Protein AF-A0A166Z5G4-F1 (afdb_monomer_lite)

Foldseek 3Di:
DDDVPPPVDDDDDQDDLVSVLVVLLCQLCPCQLQVVAQDSCRPPPHPSVQQLVQVLVVHGDPVDFDAQDDDDPDTDGGRRHDPLVSLQVSLVVQQDDDPVTDGGHPDPDRPCRVSVPDPDD

Structure (mmCIF, N/CA/C/O backbone):
data_AF-A0A166Z5G4-F1
#
_entry.id   AF-A0A166Z5G4-F1
#
loop_
_atom_site.group_PDB
_atom_site.id
_atom_site.type_symbol
_atom_site.label_atom_id
_atom_site.label_alt_id
_atom_site.label_comp_id
_atom_site.label_asym_id
_atom_site.label_entity_id
_atom_site.label_seq_id
_atom_site.pdbx_PDB_ins_code
_atom_site.Cartn_x
_atom_site.Cartn_y
_atom_site.Cartn_z
_atom_site.occupancy
_atom_site.B_iso_or_equiv
_atom_site.auth_seq_id
_atom_site.auth_comp_id
_atom_site.auth_asym_id
_atom_site.auth_atom_id
_atom_site.pdbx_PDB_model_num
ATOM 1 N N . THR A 1 1 ? 8.630 -34.911 5.608 1.00 56.03 1 THR A N 1
ATOM 2 C CA . THR A 1 1 ? 8.857 -34.275 4.292 1.00 56.03 1 THR A CA 1
ATOM 3 C C . THR A 1 1 ? 7.598 -33.542 3.831 1.00 56.03 1 THR A C 1
ATOM 5 O O . THR A 1 1 ? 6.516 -34.113 3.845 1.00 56.03 1 THR A O 1
ATOM 8 N N . GLY A 1 2 ? 7.731 -32.253 3.493 1.00 64.62 2 GLY A N 1
ATOM 9 C CA . GLY A 1 2 ? 6.980 -31.545 2.433 1.00 64.62 2 GLY A CA 1
ATOM 10 C C . GLY A 1 2 ? 5.511 -31.118 2.603 1.00 64.62 2 GLY A C 1
ATOM 11 O O . GLY A 1 2 ? 5.172 -30.015 2.180 1.00 64.62 2 GLY A O 1
ATOM 12 N N . ARG A 1 3 ? 4.632 -31.924 3.214 1.00 68.94 3 ARG A N 1
ATOM 13 C CA . ARG A 1 3 ? 3.168 -31.799 2.993 1.00 68.94 3 ARG A CA 1
ATOM 14 C C . ARG A 1 3 ? 2.500 -30.490 3.434 1.00 68.94 3 ARG A C 1
ATOM 16 O O . ARG A 1 3 ? 1.412 -30.186 2.965 1.00 68.94 3 ARG A O 1
ATOM 23 N N . PHE A 1 4 ? 3.098 -29.721 4.344 1.00 77.12 4 PHE A N 1
ATOM 24 C CA . PHE A 1 4 ? 2.472 -28.484 4.830 1.00 77.12 4 PHE A CA 1
ATOM 25 C C . PHE A 1 4 ? 2.495 -27.350 3.789 1.00 77.12 4 PHE A C 1
ATOM 27 O O . PHE A 1 4 ? 1.630 -26.476 3.808 1.00 77.12 4 PHE A O 1
ATOM 34 N N . TRP A 1 5 ? 3.476 -27.358 2.889 1.00 76.62 5 TRP A N 1
ATOM 35 C CA . TRP A 1 5 ? 3.715 -26.277 1.928 1.00 76.62 5 TRP A CA 1
ATOM 36 C C . TRP A 1 5 ? 3.347 -26.660 0.492 1.00 76.62 5 TRP A C 1
ATOM 38 O O . TRP A 1 5 ? 3.032 -25.797 -0.328 1.00 76.62 5 TRP A O 1
ATOM 48 N N . GLU A 1 6 ? 3.350 -27.957 0.203 1.00 76.56 6 GLU A N 1
ATOM 49 C CA . GLU A 1 6 ? 2.970 -28.520 -1.086 1.00 76.56 6 GLU A CA 1
ATOM 50 C C . GLU A 1 6 ? 1.503 -28.177 -1.420 1.00 76.56 6 GLU A C 1
ATOM 52 O O . GLU A 1 6 ? 0.595 -28.419 -0.628 1.00 76.56 6 GLU A O 1
ATOM 57 N N . GLY A 1 7 ? 1.271 -27.526 -2.565 1.00 80.31 7 GLY A N 1
ATOM 58 C CA . GLY A 1 7 ? -0.061 -27.105 -3.028 1.00 80.31 7 GLY A CA 1
ATOM 59 C C . GLY A 1 7 ? -0.596 -25.775 -2.471 1.00 80.31 7 GLY A C 1
ATOM 60 O O . GLY A 1 7 ? -1.632 -25.305 -2.944 1.00 80.31 7 GLY A O 1
ATOM 61 N N . ARG A 1 8 ? 0.090 -25.132 -1.512 1.00 84.06 8 ARG A N 1
ATOM 62 C CA . ARG A 1 8 ? -0.338 -23.835 -0.933 1.00 84.06 8 ARG A CA 1
ATOM 63 C C . ARG A 1 8 ? 0.335 -22.615 -1.553 1.00 84.06 8 ARG A C 1
ATOM 65 O O . ARG A 1 8 ? -0.183 -21.509 -1.427 1.00 84.06 8 ARG A O 1
ATOM 72 N N . PHE A 1 9 ? 1.461 -22.813 -2.231 1.00 85.31 9 PHE A N 1
ATOM 73 C CA . PHE A 1 9 ? 2.166 -21.753 -2.940 1.00 85.31 9 PHE A CA 1
ATOM 74 C C . PHE A 1 9 ? 1.912 -21.834 -4.438 1.00 85.31 9 PHE A C 1
ATOM 76 O O . PHE A 1 9 ? 1.897 -22.914 -5.027 1.00 85.31 9 PHE A O 1
ATOM 83 N N . LYS A 1 10 ? 1.732 -20.667 -5.050 1.00 86.12 10 LYS A N 1
ATOM 84 C CA . LYS A 1 10 ? 1.600 -20.493 -6.494 1.00 86.12 10 LYS A CA 1
ATOM 85 C C . LYS A 1 10 ? 2.515 -19.355 -6.922 1.00 86.12 10 LYS A C 1
ATOM 87 O O . LYS A 1 10 ? 2.694 -18.397 -6.173 1.00 86.12 10 LYS A O 1
ATOM 92 N N . SER A 1 11 ? 3.081 -19.474 -8.116 1.00 90.31 11 SER A N 1
ATOM 93 C CA . SER A 1 11 ? 3.849 -18.410 -8.756 1.00 90.31 11 SER A CA 1
ATOM 94 C C . SER A 1 11 ? 3.062 -17.903 -9.9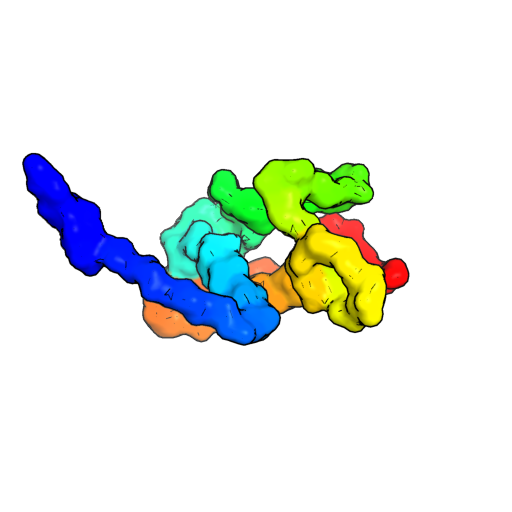56 1.00 90.31 11 SER A C 1
ATOM 96 O O . SER A 1 11 ? 2.589 -18.705 -10.758 1.00 90.31 11 SER A O 1
ATOM 98 N N . GLN A 1 12 ? 2.905 -16.586 -10.055 1.00 91.12 12 GLN A N 1
ATOM 99 C CA . GLN A 1 12 ? 2.215 -15.917 -11.150 1.00 91.12 12 GLN A CA 1
ATOM 100 C C . GLN A 1 12 ? 3.104 -14.784 -11.654 1.00 91.12 12 GLN A C 1
ATOM 102 O O . GLN A 1 12 ? 3.528 -13.933 -10.872 1.00 91.12 12 GLN A O 1
ATOM 107 N N . ALA A 1 13 ? 3.376 -14.765 -12.958 1.00 94.94 13 ALA A N 1
ATOM 108 C CA . ALA A 1 13 ? 4.072 -13.648 -13.580 1.00 94.94 13 ALA A CA 1
ATOM 109 C C . ALA A 1 13 ? 3.148 -12.420 -13.630 1.00 94.94 13 ALA A C 1
ATOM 111 O O . ALA A 1 13 ? 1.983 -12.537 -14.021 1.00 94.94 13 ALA A O 1
ATOM 112 N N . LEU A 1 14 ? 3.681 -11.259 -13.240 1.00 94.38 14 LEU A N 1
ATOM 113 C CA . LEU A 1 14 ? 3.035 -9.954 -13.386 1.00 94.38 14 LEU A CA 1
ATOM 114 C C . LEU A 1 14 ? 3.587 -9.318 -14.663 1.00 94.38 14 LEU A C 1
ATOM 116 O O . LEU A 1 14 ? 4.798 -9.125 -14.769 1.00 94.38 14 LEU A O 1
ATOM 120 N N . LEU A 1 15 ? 2.717 -9.078 -15.643 1.00 93.12 15 LEU A N 1
ATOM 121 C CA . LEU A 1 15 ? 3.129 -8.754 -17.015 1.00 93.12 15 LEU A CA 1
ATOM 122 C C . LEU A 1 15 ? 3.074 -7.257 -17.338 1.00 93.12 15 LEU A C 1
ATOM 124 O O . LEU A 1 15 ? 3.599 -6.841 -18.366 1.00 93.12 15 LEU A O 1
ATOM 128 N N . ASP A 1 16 ? 2.473 -6.458 -16.460 1.00 93.31 16 ASP A N 1
ATOM 129 C CA . ASP A 1 16 ? 2.329 -5.019 -16.634 1.00 93.31 16 ASP A CA 1
ATOM 130 C C . ASP A 1 16 ? 2.383 -4.270 -15.289 1.00 93.31 16 ASP A C 1
ATOM 132 O O . ASP A 1 16 ? 2.408 -4.853 -14.197 1.00 93.31 16 ASP A O 1
ATOM 136 N N . GLU A 1 17 ? 2.454 -2.944 -15.382 1.00 91.81 17 GLU A N 1
ATOM 137 C CA . GLU A 1 17 ? 2.588 -2.040 -14.237 1.00 91.81 17 GLU A CA 1
ATOM 138 C C . GLU A 1 17 ? 1.328 -2.026 -13.364 1.00 91.81 17 GLU A C 1
ATOM 140 O O . GLU A 1 17 ? 1.430 -1.904 -12.141 1.00 91.81 17 GLU A O 1
ATOM 145 N N . ALA A 1 18 ? 0.152 -2.212 -13.970 1.00 93.69 18 ALA A N 1
ATOM 146 C CA . ALA A 1 18 ? -1.119 -2.266 -13.259 1.00 93.69 18 ALA A CA 1
ATOM 147 C C . ALA A 1 18 ? -1.211 -3.529 -12.389 1.00 93.69 18 ALA A C 1
ATOM 149 O O . ALA A 1 18 ? -1.559 -3.446 -11.212 1.00 93.69 18 ALA A O 1
ATOM 150 N N . ALA A 1 19 ? -0.822 -4.688 -12.923 1.00 95.44 19 ALA A N 1
ATOM 151 C CA . ALA A 1 19 ? -0.730 -5.954 -12.209 1.00 95.44 19 ALA A CA 1
ATOM 152 C C . ALA A 1 19 ? 0.305 -5.882 -11.080 1.00 95.44 19 ALA A C 1
ATOM 154 O O . ALA A 1 19 ? 0.065 -6.396 -9.985 1.00 95.44 19 ALA A O 1
ATOM 155 N N . LEU A 1 20 ? 1.436 -5.205 -11.313 1.00 94.94 20 LEU A N 1
ATOM 156 C CA . LEU A 1 20 ? 2.426 -4.934 -10.273 1.00 94.94 20 LEU A CA 1
ATOM 157 C C . LEU A 1 20 ? 1.843 -4.073 -9.146 1.00 94.94 20 LEU A C 1
ATOM 159 O O . LEU A 1 20 ? 1.926 -4.466 -7.983 1.00 94.94 20 LEU A O 1
ATOM 163 N N . ALA A 1 21 ? 1.232 -2.933 -9.472 1.00 95.81 21 ALA A N 1
ATOM 164 C CA . ALA A 1 21 ? 0.637 -2.028 -8.491 1.00 95.81 21 ALA A CA 1
ATOM 165 C C . ALA A 1 21 ? -0.496 -2.702 -7.700 1.00 95.81 21 ALA A C 1
ATOM 167 O O . ALA A 1 21 ? -0.537 -2.595 -6.474 1.00 95.81 21 ALA A O 1
ATOM 168 N N . ALA A 1 22 ? -1.357 -3.467 -8.376 1.00 96.38 22 ALA A N 1
ATOM 169 C CA . ALA A 1 22 ? -2.422 -4.241 -7.747 1.00 96.38 22 ALA A CA 1
ATOM 170 C C . ALA A 1 22 ? -1.871 -5.307 -6.788 1.00 96.38 22 ALA A C 1
ATOM 172 O O . ALA A 1 22 ? -2.396 -5.475 -5.689 1.00 96.38 22 ALA A O 1
ATOM 173 N N . CYS A 1 23 ? -0.794 -6.003 -7.167 1.00 96.81 23 CYS A N 1
ATOM 174 C CA . CYS A 1 23 ? -0.144 -6.990 -6.306 1.00 96.81 23 CYS A CA 1
ATOM 175 C C . CYS A 1 23 ? 0.470 -6.342 -5.056 1.00 96.81 23 CYS A C 1
ATOM 177 O O . CYS A 1 23 ? 0.264 -6.830 -3.943 1.00 96.81 23 CYS A O 1
ATOM 179 N N . LEU A 1 24 ? 1.174 -5.216 -5.220 1.00 97.38 24 LEU A N 1
ATOM 180 C CA . LEU A 1 24 ? 1.724 -4.454 -4.098 1.00 97.38 24 LEU A CA 1
ATOM 181 C C . LEU A 1 24 ? 0.608 -4.002 -3.143 1.00 97.38 24 LEU A C 1
ATOM 183 O O . LEU A 1 24 ? 0.674 -4.297 -1.949 1.00 97.38 24 LEU A O 1
ATOM 187 N N . ALA A 1 25 ? -0.451 -3.383 -3.677 1.00 97.88 25 ALA A N 1
ATOM 188 C CA . ALA A 1 25 ? -1.580 -2.902 -2.885 1.00 97.88 25 ALA A CA 1
ATOM 189 C C . ALA A 1 25 ? -2.317 -4.044 -2.173 1.00 97.88 25 ALA A C 1
ATOM 191 O O . ALA A 1 25 ? -2.699 -3.903 -1.014 1.00 97.88 25 ALA A O 1
ATOM 192 N N . TYR A 1 26 ? -2.480 -5.196 -2.831 1.00 96.31 26 TYR A N 1
ATOM 193 C CA . TYR A 1 26 ? -3.056 -6.391 -2.216 1.00 96.31 26 TYR A CA 1
ATOM 194 C C . TYR A 1 26 ? -2.267 -6.821 -0.975 1.00 96.31 26 TYR A C 1
ATOM 196 O O . TYR A 1 26 ? -2.854 -7.039 0.084 1.00 96.31 26 TYR A O 1
ATOM 204 N N . VAL A 1 27 ? -0.939 -6.925 -1.095 1.00 96.69 27 VAL A N 1
ATOM 205 C CA . VAL A 1 27 ? -0.075 -7.344 0.016 1.00 96.69 27 VAL A CA 1
ATOM 206 C C . VAL A 1 27 ? -0.099 -6.317 1.144 1.00 96.69 27 VAL A C 1
ATOM 208 O O . VAL A 1 27 ? -0.281 -6.696 2.300 1.00 96.69 27 VAL A O 1
ATOM 211 N N . ASP A 1 28 ? 0.043 -5.035 0.814 1.00 98.06 28 ASP A N 1
ATOM 212 C CA . ASP A 1 28 ? 0.094 -3.952 1.798 1.00 98.06 28 ASP A CA 1
ATOM 213 C C . ASP A 1 28 ? -1.260 -3.736 2.511 1.00 98.06 28 ASP A C 1
ATOM 215 O O . ASP A 1 28 ? -1.279 -3.303 3.661 1.00 98.06 28 ASP A O 1
ATOM 219 N N . LEU A 1 29 ? -2.390 -4.107 1.893 1.00 97.88 29 LEU A N 1
ATOM 220 C CA . LEU A 1 29 ? -3.719 -4.064 2.521 1.00 97.88 29 LEU A CA 1
ATOM 221 C C . LEU A 1 29 ? -4.079 -5.323 3.317 1.00 97.88 29 LEU A C 1
ATOM 223 O O . LEU A 1 29 ? -5.111 -5.324 3.991 1.00 97.88 29 LEU A O 1
ATOM 227 N N . ASN A 1 30 ? -3.286 -6.397 3.272 1.00 97.06 30 ASN A N 1
ATOM 228 C CA . ASN A 1 30 ? -3.636 -7.644 3.961 1.00 97.06 30 ASN A CA 1
ATOM 229 C C . ASN A 1 30 ? -3.890 -7.461 5.469 1.00 97.06 30 ASN A C 1
ATOM 231 O O . ASN A 1 30 ? -4.915 -7.971 5.931 1.00 97.06 30 ASN A O 1
ATOM 235 N N . PRO A 1 31 ? -3.060 -6.728 6.241 1.00 98.06 31 PRO A N 1
ATOM 236 C CA . PRO A 1 31 ? -3.341 -6.489 7.659 1.00 98.06 31 PRO A CA 1
ATOM 237 C C . PRO A 1 31 ? -4.664 -5.749 7.885 1.00 98.06 31 PRO A C 1
ATOM 239 O O . PRO A 1 31 ? -5.459 -6.176 8.723 1.00 98.06 31 PRO A O 1
ATOM 242 N N . VAL A 1 32 ? -4.966 -4.732 7.070 1.00 97.94 32 VAL A N 1
ATOM 243 C CA . VAL A 1 32 ? -6.256 -4.019 7.113 1.00 97.94 32 VAL A CA 1
ATOM 244 C C . VAL A 1 32 ? -7.411 -4.977 6.828 1.00 97.94 32 VAL A C 1
ATOM 246 O O . VAL A 1 32 ? -8.358 -5.088 7.606 1.00 97.94 32 VAL A O 1
ATOM 249 N N . ARG A 1 33 ? -7.319 -5.773 5.756 1.00 97.75 33 ARG A N 1
ATOM 250 C CA . ARG A 1 33 ? -8.357 -6.755 5.394 1.00 97.75 33 ARG A CA 1
ATOM 251 C C . ARG A 1 33 ? -8.533 -7.856 6.439 1.00 97.75 33 ARG A C 1
ATOM 253 O O . ARG A 1 33 ? -9.643 -8.378 6.590 1.00 97.75 33 ARG A O 1
ATOM 260 N N . ALA A 1 34 ? -7.474 -8.187 7.171 1.00 96.69 34 ALA A N 1
ATOM 261 C CA . ALA A 1 34 ? -7.491 -9.155 8.256 1.00 96.69 34 ALA A CA 1
ATOM 262 C C . ALA A 1 34 ? -8.041 -8.594 9.581 1.00 96.69 34 ALA A C 1
ATOM 264 O O . ALA A 1 34 ? -8.299 -9.409 10.470 1.00 96.69 34 ALA A O 1
ATOM 265 N N . LYS A 1 35 ? -8.286 -7.274 9.689 1.00 96.62 35 LYS A N 1
ATOM 266 C CA . LYS A 1 35 ? -8.555 -6.532 10.940 1.00 96.62 35 LYS A CA 1
ATOM 267 C C . LYS A 1 35 ? -7.388 -6.566 11.938 1.00 96.62 35 LYS A C 1
A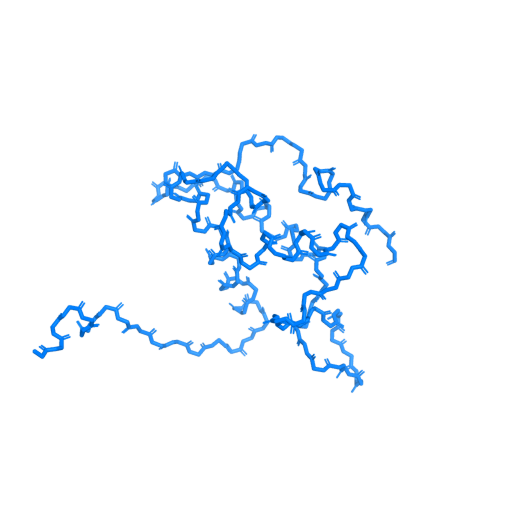TOM 269 O O . LYS A 1 35 ? -7.600 -6.624 13.143 1.00 96.62 35 LYS A O 1
ATOM 274 N N . MET A 1 36 ? -6.159 -6.584 11.431 1.00 97.31 36 MET A N 1
ATOM 275 C CA . MET A 1 36 ? -4.938 -6.496 12.242 1.00 97.31 36 MET A CA 1
ATOM 276 C C . MET A 1 36 ? -4.384 -5.068 12.325 1.00 97.31 36 MET A C 1
ATOM 278 O O . MET A 1 36 ? -3.524 -4.808 13.155 1.00 97.31 36 MET A O 1
ATOM 282 N N . ALA A 1 37 ? -4.868 -4.166 11.473 1.00 97.69 37 ALA A N 1
ATOM 283 C CA . ALA A 1 37 ? -4.586 -2.735 11.492 1.00 97.69 37 ALA A CA 1
ATOM 284 C C . ALA A 1 37 ? -5.817 -1.986 10.962 1.00 97.69 37 ALA A C 1
ATOM 286 O O . ALA A 1 37 ? -6.558 -2.544 10.147 1.00 97.69 37 ALA A O 1
ATOM 287 N N . GLU A 1 38 ? -6.042 -0.747 11.396 1.00 97.50 38 GLU A N 1
ATOM 288 C CA . GLU A 1 38 ? -7.132 0.082 10.859 1.00 97.50 38 GLU A CA 1
ATOM 289 C C . GLU A 1 38 ? -6.696 0.780 9.566 1.00 97.50 38 GLU A C 1
ATOM 291 O O . GLU A 1 38 ? -7.490 0.954 8.636 1.00 97.50 38 GLU A O 1
ATOM 296 N N . THR A 1 39 ? -5.405 1.107 9.469 1.00 98.00 39 THR A N 1
ATOM 297 C CA . THR A 1 39 ? -4.831 1.859 8.354 1.00 98.00 39 THR A CA 1
ATOM 298 C C . THR A 1 39 ? -3.501 1.269 7.846 1.00 98.00 39 THR A C 1
ATOM 300 O O . THR A 1 39 ? -2.826 0.511 8.557 1.00 98.00 39 THR A O 1
ATOM 303 N N . PRO A 1 40 ? -3.073 1.579 6.602 1.00 97.56 40 PRO A N 1
ATOM 304 C CA . PRO A 1 40 ? -1.791 1.101 6.076 1.00 97.56 40 PRO A CA 1
ATOM 305 C C . PRO A 1 40 ? -0.574 1.571 6.889 1.00 97.56 40 PRO A C 1
ATOM 307 O O . PRO A 1 40 ? 0.400 0.834 7.037 1.00 97.56 40 PRO A O 1
ATOM 310 N N . GLU A 1 41 ? -0.614 2.778 7.453 1.00 96.44 41 GLU A N 1
ATOM 311 C CA . GLU A 1 41 ? 0.451 3.313 8.305 1.00 96.44 41 GLU A CA 1
ATOM 312 C C . GLU A 1 41 ? 0.490 2.726 9.722 1.00 96.44 41 GLU A C 1
ATOM 314 O O . GLU A 1 41 ? 1.432 3.011 10.457 1.00 96.44 41 GLU A O 1
ATOM 319 N N . GLU A 1 42 ? -0.474 1.893 10.102 1.00 96.94 42 GLU A N 1
ATOM 320 C CA . GLU A 1 42 ? -0.488 1.111 11.350 1.00 96.94 42 GLU A CA 1
ATOM 321 C C . GLU A 1 42 ? -0.222 -0.378 11.097 1.00 96.94 42 GLU A C 1
ATOM 323 O O . GLU A 1 42 ? -0.166 -1.183 12.020 1.00 96.94 42 GLU A O 1
ATOM 328 N N . SER A 1 43 ? -0.053 -0.764 9.832 1.00 96.06 43 SER A N 1
ATOM 329 C CA . SER A 1 43 ? 0.168 -2.150 9.434 1.00 96.06 43 SER A CA 1
ATOM 330 C C . SER A 1 43 ? 1.622 -2.558 9.677 1.00 96.06 43 SER A C 1
ATOM 332 O O . SER A 1 43 ? 2.476 -2.439 8.790 1.00 96.06 43 SER A O 1
ATOM 334 N N . ASP A 1 44 ? 1.913 -3.038 10.884 1.00 94.56 44 ASP A N 1
ATOM 335 C CA . ASP A 1 44 ? 3.256 -3.464 11.276 1.00 94.56 44 ASP A CA 1
ATOM 336 C C . ASP A 1 44 ? 3.836 -4.543 10.350 1.00 94.56 44 ASP A C 1
ATOM 338 O O . ASP A 1 44 ? 3.133 -5.375 9.775 1.00 94.56 44 ASP A O 1
ATOM 342 N N . HIS A 1 45 ? 5.163 -4.515 10.198 1.00 94.00 45 HIS A N 1
ATOM 343 C CA . HIS A 1 45 ? 5.929 -5.448 9.362 1.00 94.00 45 HIS A CA 1
ATOM 344 C C . HIS A 1 45 ? 5.551 -5.463 7.863 1.00 94.00 45 HIS A C 1
ATOM 346 O O . HIS A 1 45 ? 5.871 -6.421 7.158 1.00 94.00 45 HIS A O 1
ATOM 352 N N . THR A 1 46 ? 4.938 -4.394 7.341 1.00 97.38 46 THR A N 1
ATOM 353 C CA . THR A 1 46 ? 4.629 -4.245 5.907 1.00 97.38 46 THR A CA 1
ATOM 354 C C . THR A 1 46 ? 5.613 -3.351 5.154 1.00 97.38 46 THR A C 1
ATOM 356 O O . THR A 1 46 ? 6.359 -2.547 5.726 1.00 97.38 46 THR A O 1
ATOM 359 N N . SER A 1 47 ? 5.608 -3.475 3.822 1.00 97.44 47 SER A N 1
ATOM 360 C CA . SER A 1 47 ? 6.447 -2.646 2.960 1.00 97.44 47 SER A CA 1
ATOM 361 C C . SER A 1 47 ? 5.960 -1.194 2.928 1.00 97.44 47 SER A C 1
ATOM 363 O O . SER A 1 47 ? 6.787 -0.278 2.979 1.00 97.44 47 SER A O 1
ATOM 365 N N . ILE A 1 48 ? 4.639 -0.975 2.924 1.00 97.31 48 ILE A N 1
ATOM 366 C CA . ILE A 1 48 ? 4.032 0.359 2.965 1.00 97.31 48 ILE A CA 1
ATOM 367 C C . ILE A 1 48 ? 4.373 1.118 4.244 1.00 97.31 48 ILE A C 1
ATOM 369 O O . ILE A 1 48 ? 4.828 2.257 4.145 1.00 97.31 48 ILE A O 1
ATOM 373 N N . LYS A 1 49 ? 4.285 0.482 5.421 1.00 97.31 49 LYS A N 1
ATOM 374 C CA . LYS A 1 49 ? 4.666 1.088 6.706 1.00 97.31 49 LYS A CA 1
ATOM 375 C C . LYS A 1 49 ? 6.100 1.607 6.663 1.00 97.31 49 LYS A C 1
ATOM 377 O O . LYS A 1 49 ? 6.345 2.789 6.897 1.00 97.31 49 LYS A O 1
ATOM 382 N N . LYS A 1 50 ? 7.038 0.759 6.229 1.00 97.25 50 LYS A N 1
ATOM 383 C CA . LYS A 1 50 ? 8.455 1.130 6.090 1.00 97.25 50 LYS A CA 1
ATOM 384 C C . LYS A 1 50 ? 8.671 2.278 5.101 1.00 97.25 50 LYS A C 1
ATOM 386 O O . LYS A 1 50 ? 9.518 3.146 5.326 1.00 97.25 50 LYS A O 1
ATOM 391 N N . ARG A 1 51 ? 7.945 2.278 3.979 1.00 96.75 51 ARG A N 1
ATOM 392 C CA . ARG A 1 51 ? 8.017 3.349 2.974 1.00 96.75 51 ARG A CA 1
ATOM 393 C C . ARG A 1 51 ? 7.505 4.670 3.539 1.00 96.75 51 ARG A C 1
ATOM 395 O O . ARG A 1 51 ? 8.201 5.666 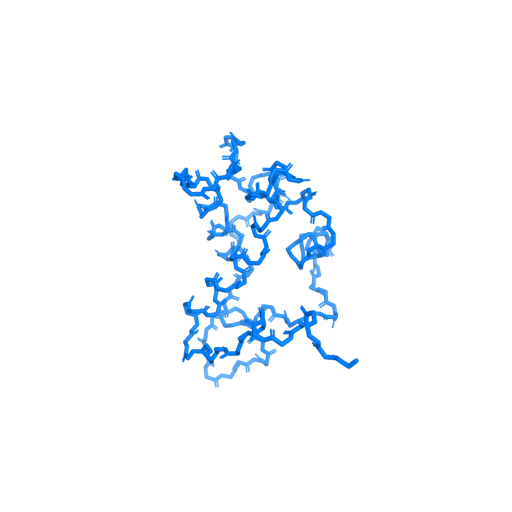3.387 1.00 96.75 51 ARG A O 1
ATOM 402 N N . ILE A 1 52 ? 6.368 4.657 4.233 1.00 96.00 52 ILE A N 1
ATOM 403 C CA . ILE A 1 52 ? 5.771 5.827 4.890 1.00 96.00 52 ILE A CA 1
ATOM 404 C C . ILE A 1 52 ? 6.726 6.412 5.935 1.00 96.00 52 ILE A C 1
ATOM 406 O O . ILE A 1 52 ? 7.022 7.604 5.900 1.00 96.00 52 ILE A O 1
ATOM 410 N N . GLU A 1 53 ? 7.271 5.584 6.826 1.00 94.75 53 GLU A N 1
ATOM 411 C CA . GLU A 1 53 ? 8.211 6.035 7.861 1.00 94.75 53 GLU A CA 1
ATOM 412 C C . GLU A 1 53 ? 9.474 6.658 7.267 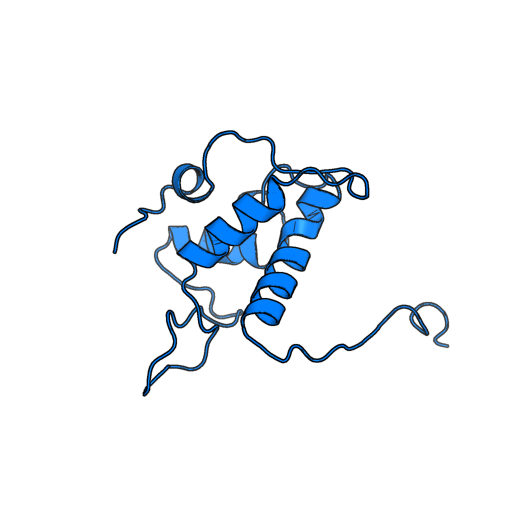1.00 94.75 53 GLU A C 1
ATOM 414 O O . GLU A 1 53 ? 9.939 7.700 7.724 1.00 94.75 53 GLU A O 1
ATOM 419 N N . THR A 1 54 ? 10.009 6.056 6.203 1.00 93.94 54 THR A N 1
ATOM 420 C CA . THR A 1 54 ? 11.194 6.603 5.533 1.00 93.94 54 THR A CA 1
ATOM 421 C C . THR A 1 54 ? 10.864 7.891 4.766 1.00 93.94 54 THR A C 1
ATOM 423 O O . THR A 1 54 ? 11.686 8.810 4.728 1.00 93.94 54 THR A O 1
ATOM 426 N N . ALA A 1 55 ? 9.659 7.987 4.195 1.00 92.50 55 ALA A N 1
ATOM 427 C CA . ALA A 1 55 ? 9.184 9.163 3.470 1.00 92.50 55 ALA A CA 1
ATOM 428 C C . ALA A 1 55 ? 8.975 10.374 4.389 1.00 92.50 55 ALA A C 1
ATOM 430 O O . ALA A 1 55 ? 9.289 11.487 3.975 1.00 92.50 55 ALA A O 1
ATOM 431 N N . LYS A 1 56 ? 8.570 10.172 5.653 1.00 89.81 56 LYS A N 1
ATOM 432 C CA . LYS A 1 56 ? 8.529 11.242 6.673 1.00 89.81 56 LYS A CA 1
ATOM 433 C C . LYS A 1 56 ? 9.896 11.904 6.894 1.00 89.81 56 LYS A C 1
ATOM 435 O O . LYS A 1 56 ? 9.961 13.073 7.250 1.00 89.81 56 LYS A O 1
ATOM 440 N N . ALA A 1 57 ? 10.988 11.182 6.636 1.00 89.81 57 ALA A N 1
ATOM 441 C CA . ALA A 1 57 ? 12.354 11.709 6.662 1.00 89.81 57 ALA A CA 1
ATOM 442 C C . ALA A 1 57 ? 12.855 12.204 5.286 1.00 89.81 57 ALA A C 1
ATOM 444 O O . ALA A 1 57 ? 14.063 12.376 5.102 1.00 89.81 57 ALA A O 1
ATOM 445 N N . GLY A 1 58 ? 11.966 12.363 4.297 1.00 88.81 58 GLY A N 1
ATOM 446 C CA . GLY A 1 58 ? 12.296 12.801 2.936 1.00 88.81 58 GLY A CA 1
ATOM 447 C C . GLY A 1 58 ? 13.119 11.788 2.133 1.00 88.81 58 GLY A C 1
ATOM 448 O O . GLY A 1 58 ? 13.849 12.161 1.215 1.00 88.81 58 GLY A O 1
ATOM 449 N N . LYS A 1 59 ? 13.076 10.501 2.497 1.00 92.12 59 LYS A N 1
ATOM 450 C CA . LYS A 1 59 ? 13.930 9.451 1.921 1.00 92.12 59 LYS A CA 1
ATOM 451 C C . LYS A 1 59 ? 13.100 8.286 1.388 1.00 92.12 59 LYS A C 1
ATOM 453 O O . LYS A 1 59 ? 11.935 8.111 1.720 1.00 92.12 59 LYS A O 1
ATOM 458 N N . GLN A 1 60 ? 13.740 7.428 0.593 1.00 92.88 60 GLN A N 1
ATOM 459 C CA . GLN A 1 60 ? 13.203 6.111 0.245 1.00 92.88 60 GLN A CA 1
ATOM 460 C C . GLN A 1 60 ? 14.027 4.994 0.909 1.00 92.88 60 GLN A C 1
ATOM 462 O O . GLN A 1 60 ? 15.249 5.134 1.041 1.00 92.88 60 GLN A O 1
ATOM 467 N N . PRO A 1 61 ? 13.397 3.880 1.325 1.00 94.81 61 PRO A N 1
ATOM 468 C CA . PRO A 1 61 ? 14.088 2.795 2.017 1.00 94.81 61 PRO A CA 1
ATOM 469 C C . PRO A 1 61 ? 15.085 2.080 1.097 1.00 94.81 61 PRO A C 1
ATOM 471 O O . PRO A 1 61 ? 14.733 1.655 0.001 1.00 94.81 61 PRO A O 1
ATOM 474 N N . LYS A 1 62 ? 16.324 1.880 1.569 1.00 93.50 62 LYS A N 1
ATOM 475 C CA . LYS A 1 62 ? 17.394 1.206 0.801 1.00 93.50 62 LYS A CA 1
ATOM 476 C C . LYS A 1 62 ? 17.143 -0.288 0.569 1.00 93.50 62 LYS A C 1
ATOM 478 O O . LYS A 1 62 ? 17.666 -0.848 -0.384 1.00 93.50 62 LYS A O 1
ATOM 483 N N . SER A 1 63 ? 16.373 -0.934 1.446 1.00 95.69 63 SER A N 1
ATOM 484 C CA . SER A 1 63 ? 16.102 -2.377 1.382 1.00 95.69 63 SER A CA 1
ATOM 485 C C . SER A 1 63 ? 14.940 -2.751 0.459 1.00 95.69 63 SER A C 1
ATOM 487 O O . SER A 1 63 ? 14.628 -3.930 0.348 1.00 95.69 63 SER A O 1
ATOM 489 N N . LEU A 1 64 ? 14.233 -1.775 -0.117 1.00 96.19 64 LEU A N 1
ATOM 490 C CA . LEU A 1 64 ? 13.091 -2.006 -1.000 1.00 96.19 64 LEU A CA 1
ATOM 491 C C . LEU A 1 64 ? 13.370 -1.381 -2.362 1.00 96.19 64 LEU A C 1
ATOM 493 O O . LEU A 1 64 ? 14.108 -0.401 -2.471 1.00 96.19 64 LEU A O 1
ATOM 497 N N . MET A 1 65 ? 12.731 -1.913 -3.403 1.00 95.00 65 MET A N 1
ATOM 498 C CA . MET A 1 65 ? 12.778 -1.278 -4.714 1.00 95.00 65 MET A CA 1
ATOM 499 C C . MET A 1 65 ? 12.196 0.140 -4.624 1.00 95.00 65 MET A C 1
ATOM 501 O O . MET A 1 65 ? 11.121 0.355 -4.049 1.00 95.00 65 MET A O 1
ATOM 505 N N . ARG A 1 66 ? 12.946 1.106 -5.155 1.00 95.12 66 ARG A N 1
ATOM 506 C CA . ARG A 1 66 ? 12.608 2.531 -5.124 1.00 95.12 66 ARG A CA 1
ATOM 507 C C . ARG A 1 66 ? 11.473 2.839 -6.093 1.00 95.12 66 ARG A C 1
ATOM 509 O O . ARG A 1 66 ? 11.411 2.220 -7.147 1.00 95.12 66 ARG A O 1
ATOM 516 N N . PHE A 1 67 ? 10.630 3.810 -5.765 1.00 95.00 67 PHE A N 1
ATOM 517 C CA . PHE A 1 67 ? 9.724 4.428 -6.735 1.00 95.00 67 PHE A CA 1
ATOM 518 C C . PHE A 1 67 ? 10.546 5.361 -7.615 1.00 95.00 67 PHE A C 1
ATOM 520 O O . PHE A 1 67 ? 11.168 6.295 -7.099 1.00 95.00 67 PHE A O 1
ATOM 527 N N . ALA A 1 68 ? 10.601 5.057 -8.909 1.00 93.12 68 ALA A N 1
ATOM 528 C CA . ALA A 1 68 ? 11.380 5.792 -9.901 1.00 93.12 68 ALA A CA 1
ATOM 529 C C . ALA A 1 68 ? 10.560 6.883 -10.617 1.00 93.12 68 ALA A C 1
ATOM 531 O O . ALA A 1 68 ? 11.134 7.637 -11.405 1.00 93.12 68 ALA A O 1
ATOM 532 N N . GLY A 1 69 ? 9.268 7.011 -10.290 1.00 90.88 69 GLY A N 1
ATOM 533 C CA . GLY A 1 69 ? 8.362 7.995 -10.878 1.00 90.88 69 GLY A CA 1
ATOM 534 C C . GLY A 1 69 ? 7.799 7.524 -12.213 1.00 90.88 69 GLY A C 1
ATOM 535 O O . GLY A 1 69 ? 7.800 6.330 -12.492 1.00 90.88 69 GLY A O 1
ATOM 536 N N . ASN A 1 70 ? 7.322 8.459 -13.030 1.00 87.56 70 ASN A N 1
ATOM 537 C CA . ASN A 1 70 ? 6.684 8.122 -14.302 1.00 87.56 70 ASN A CA 1
ATOM 538 C C . ASN A 1 70 ? 7.693 7.559 -15.327 1.00 87.56 70 ASN A C 1
ATOM 540 O O . ASN A 1 70 ? 8.851 8.009 -15.362 1.00 87.56 70 ASN A O 1
ATOM 544 N N . PRO A 1 71 ? 7.273 6.601 -16.177 1.00 85.94 71 PRO A N 1
ATOM 545 C CA . PRO A 1 71 ? 8.110 6.047 -17.236 1.00 85.94 71 PRO A CA 1
ATOM 546 C C . PRO A 1 71 ? 8.713 7.127 -18.141 1.00 85.94 71 PRO A C 1
ATOM 548 O O . PRO A 1 71 ? 8.033 8.049 -18.589 1.00 85.94 71 PRO A O 1
ATOM 551 N N . ARG A 1 72 ? 10.014 7.010 -18.434 1.00 88.69 72 ARG A N 1
ATOM 552 C CA . ARG A 1 72 ? 10.749 7.935 -19.316 1.00 88.69 72 ARG A CA 1
ATOM 553 C C . ARG A 1 72 ? 11.929 7.250 -20.001 1.00 88.69 72 ARG A C 1
ATOM 555 O O . ARG A 1 72 ? 12.460 6.271 -19.488 1.00 88.69 72 ARG A O 1
ATOM 562 N N . LYS A 1 73 ? 12.390 7.809 -21.130 1.00 85.19 73 LYS A N 1
ATOM 563 C CA . LYS A 1 73 ? 13.456 7.236 -21.986 1.00 85.19 73 LYS A CA 1
ATOM 564 C C . LYS A 1 73 ? 14.734 6.844 -21.224 1.00 85.19 73 LYS A C 1
ATOM 566 O O . LYS A 1 73 ? 15.352 5.838 -21.549 1.00 85.19 73 LYS A O 1
ATOM 571 N N . HIS A 1 74 ? 15.110 7.612 -20.200 1.00 86.25 74 HIS A N 1
ATOM 572 C CA . HIS A 1 74 ? 16.234 7.315 -19.306 1.00 86.25 74 HIS A CA 1
ATOM 573 C C . HIS A 1 74 ? 15.742 7.175 -17.862 1.00 86.25 74 HIS A C 1
ATOM 575 O O . HIS A 1 74 ? 15.913 8.074 -17.036 1.00 86.25 74 HIS A O 1
ATOM 581 N N . MET A 1 75 ? 15.070 6.063 -17.569 1.00 86.81 75 MET A N 1
ATOM 582 C CA . MET A 1 75 ? 14.531 5.790 -16.240 1.00 86.81 75 MET A CA 1
ATOM 583 C C . MET A 1 75 ? 15.542 5.027 -15.372 1.00 86.81 75 MET A C 1
ATOM 585 O O . MET A 1 75 ? 16.089 4.016 -15.817 1.00 86.81 75 MET A O 1
ATOM 589 N N . PRO A 1 76 ? 15.795 5.464 -14.124 1.00 88.38 76 PRO A N 1
ATOM 590 C CA . PRO A 1 76 ? 16.565 4.659 -13.188 1.00 88.38 76 PRO A CA 1
ATOM 591 C C . PRO A 1 76 ? 15.790 3.387 -12.822 1.00 88.38 76 PRO A C 1
ATOM 593 O O . PRO A 1 76 ? 14.563 3.380 -12.786 1.00 88.38 76 PRO A O 1
ATOM 596 N N . LYS A 1 77 ? 16.506 2.311 -12.486 1.00 90.38 77 LYS A N 1
ATOM 597 C CA . LYS A 1 77 ? 15.886 1.055 -12.045 1.00 90.38 77 LYS A CA 1
ATOM 598 C C . LYS A 1 77 ? 14.990 1.290 -10.818 1.00 90.38 77 LYS A C 1
ATOM 600 O O . LYS A 1 77 ? 15.483 1.698 -9.764 1.00 90.38 77 LYS A O 1
ATOM 605 N N . GLY A 1 78 ? 13.700 0.987 -10.939 1.00 93.38 78 GLY A N 1
ATOM 606 C CA . GLY A 1 78 ? 12.722 1.141 -9.864 1.00 93.38 78 GLY A CA 1
ATOM 607 C C . GLY A 1 78 ? 11.294 0.839 -10.313 1.00 93.38 78 GLY A C 1
ATOM 608 O O . GLY A 1 78 ? 11.071 0.419 -11.444 1.00 93.38 78 GLY A O 1
ATOM 609 N N . LEU A 1 79 ? 10.342 1.047 -9.405 1.00 94.38 79 LEU A N 1
ATOM 610 C CA . LEU A 1 79 ? 8.913 0.942 -9.675 1.00 94.38 79 LEU A CA 1
ATOM 611 C C . LEU A 1 79 ? 8.478 2.105 -10.581 1.00 94.38 79 LEU A C 1
ATOM 613 O O . LEU A 1 79 ? 8.813 3.252 -10.256 1.00 94.38 79 LEU A O 1
ATOM 617 N N . PRO A 1 80 ? 7.750 1.833 -11.676 1.00 93.12 80 PRO A N 1
ATOM 618 C CA . PRO A 1 80 ? 7.449 2.812 -12.716 1.00 93.12 80 PRO A CA 1
ATOM 619 C C . PRO A 1 80 ? 6.245 3.709 -12.402 1.00 93.12 80 PRO A C 1
ATOM 621 O O . PRO A 1 80 ? 5.385 3.955 -13.236 1.00 93.12 80 PRO A O 1
ATOM 624 N N . PHE A 1 81 ? 6.161 4.183 -11.166 1.00 92.75 81 PHE A N 1
ATOM 625 C CA . PHE A 1 81 ? 5.128 5.109 -10.720 1.00 92.75 81 PHE A CA 1
ATOM 626 C C . PHE A 1 81 ? 5.636 5.911 -9.525 1.00 92.75 81 PHE A C 1
ATOM 628 O O . PHE A 1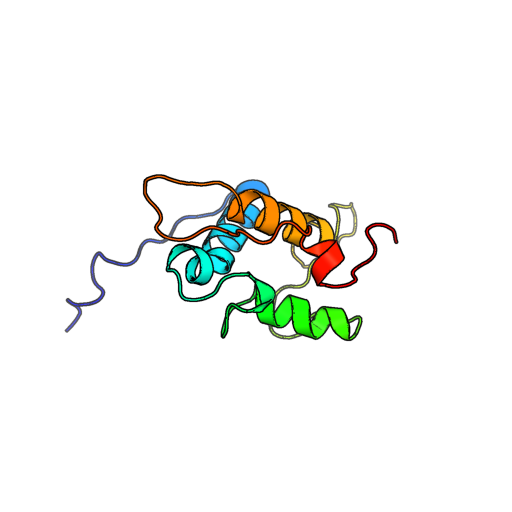 81 ? 6.661 5.590 -8.908 1.00 92.75 81 PHE A O 1
ATOM 635 N N . GLU A 1 82 ? 4.937 6.993 -9.205 1.00 93.06 82 GLU A N 1
ATOM 636 C CA . GLU A 1 82 ? 5.242 7.815 -8.039 1.00 93.06 82 GLU A CA 1
ATOM 637 C C . GLU A 1 82 ? 4.683 7.195 -6.755 1.00 93.06 82 GLU A C 1
ATOM 639 O O . GLU A 1 82 ? 3.623 6.567 -6.742 1.00 93.06 82 GLU A O 1
ATOM 644 N N . PHE A 1 83 ? 5.394 7.396 -5.642 1.00 95.00 83 PHE A N 1
ATOM 645 C CA . PHE A 1 83 ? 4.965 6.874 -4.343 1.00 95.00 83 PHE A CA 1
ATOM 646 C C . PHE A 1 83 ? 3.644 7.502 -3.872 1.00 95.00 83 PHE A C 1
ATOM 648 O O . PHE A 1 83 ? 2.814 6.804 -3.302 1.00 95.00 83 PHE A O 1
ATOM 655 N N . LYS A 1 84 ? 3.432 8.790 -4.173 1.00 93.62 84 LYS A N 1
ATOM 656 C CA . LYS A 1 84 ? 2.176 9.525 -3.957 1.00 93.62 84 LYS A CA 1
ATOM 657 C C . LYS A 1 84 ? 0.979 8.779 -4.553 1.00 93.62 84 LYS A C 1
ATOM 659 O O . LYS A 1 84 ? 0.089 8.376 -3.811 1.00 93.62 84 LYS A O 1
ATOM 664 N N . TYR A 1 85 ? 1.011 8.527 -5.863 1.00 94.94 85 TYR A N 1
ATOM 665 C CA . TYR A 1 85 ? -0.093 7.867 -6.566 1.00 94.94 85 TYR A CA 1
ATOM 666 C C . TYR A 1 85 ? -0.311 6.436 -6.075 1.00 94.94 85 TYR A C 1
ATOM 668 O O . TYR A 1 85 ? -1.440 5.957 -6.014 1.00 94.94 85 TYR A O 1
ATOM 676 N N . TYR A 1 86 ? 0.761 5.756 -5.663 1.00 96.94 86 TYR A N 1
ATOM 677 C CA . TYR A 1 86 ? 0.637 4.451 -5.028 1.00 96.94 86 TYR A CA 1
ATOM 678 C C . TYR A 1 86 ? -0.092 4.512 -3.677 1.00 96.94 86 TYR A C 1
ATOM 680 O O . TYR A 1 86 ? -0.945 3.668 -3.416 1.00 96.94 86 TYR A O 1
ATOM 688 N N . LEU A 1 87 ? 0.202 5.503 -2.826 1.00 97.00 87 LEU A N 1
ATOM 689 C CA . LEU A 1 87 ? -0.517 5.682 -1.561 1.00 97.00 87 LEU A CA 1
ATOM 690 C C . LEU A 1 87 ? -2.006 5.944 -1.805 1.00 97.00 87 LEU A C 1
ATOM 692 O O . LEU A 1 87 ? -2.841 5.316 -1.159 1.00 97.00 87 LEU A O 1
ATOM 696 N N . GLU A 1 88 ? -2.342 6.808 -2.763 1.00 96.56 88 GLU A N 1
ATOM 697 C CA . GLU A 1 88 ? -3.735 7.081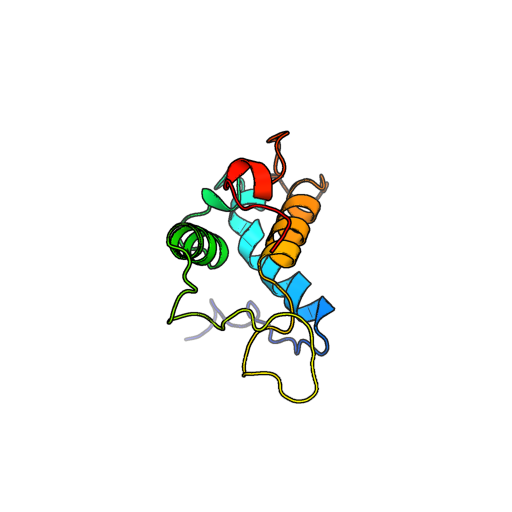 -3.140 1.00 96.56 88 GLU A CA 1
ATOM 698 C C . GLU A 1 88 ? -4.444 5.822 -3.650 1.00 96.56 88 GLU A C 1
ATOM 700 O O . GLU A 1 88 ? -5.548 5.516 -3.201 1.00 96.56 88 GLU A O 1
ATOM 705 N N . LEU A 1 89 ? -3.791 5.037 -4.515 1.00 97.50 89 LEU A N 1
ATOM 706 C CA . LEU A 1 89 ? -4.313 3.750 -4.979 1.00 97.50 89 LEU A CA 1
ATOM 707 C C . LEU A 1 89 ? -4.611 2.807 -3.805 1.00 97.50 89 LEU A C 1
ATOM 709 O O . LEU A 1 89 ? -5.671 2.176 -3.774 1.00 97.50 89 LEU A O 1
ATOM 713 N N . VAL A 1 90 ? -3.691 2.705 -2.842 1.00 98.06 90 VAL A N 1
ATOM 714 C CA . VAL A 1 90 ? -3.865 1.864 -1.651 1.00 98.06 90 VAL A CA 1
ATOM 715 C C . VAL A 1 90 ? -5.017 2.364 -0.782 1.00 98.06 90 VAL A C 1
ATOM 717 O O . VAL A 1 90 ? -5.823 1.550 -0.339 1.00 98.06 90 VAL A O 1
ATOM 720 N N . ASP A 1 91 ? -5.133 3.673 -0.559 1.00 97.75 91 ASP A N 1
ATOM 721 C CA . ASP A 1 91 ? -6.198 4.264 0.259 1.00 97.75 91 ASP A CA 1
ATOM 722 C C . ASP A 1 91 ? -7.574 4.052 -0.381 1.00 97.75 91 ASP A C 1
ATOM 724 O O . ASP A 1 91 ? -8.478 3.516 0.261 1.00 97.75 91 ASP A O 1
ATOM 728 N N . LEU A 1 92 ? -7.711 4.357 -1.676 1.00 97.25 92 LEU A N 1
ATOM 729 C CA . LEU A 1 92 ? -8.938 4.120 -2.441 1.00 97.25 92 LEU A CA 1
ATOM 730 C C . LEU A 1 92 ? -9.339 2.640 -2.394 1.00 97.25 92 LEU A C 1
ATOM 732 O O . LEU A 1 92 ? -10.469 2.306 -2.038 1.00 97.25 92 LEU A O 1
ATOM 736 N N . THR A 1 93 ? -8.390 1.742 -2.669 1.00 97.31 93 THR A N 1
ATOM 737 C CA . THR A 1 93 ? -8.635 0.291 -2.652 1.00 97.31 93 THR A CA 1
ATOM 738 C C . THR A 1 93 ? -8.933 -0.226 -1.242 1.00 97.31 93 THR A C 1
ATOM 740 O O . THR A 1 93 ? -9.708 -1.169 -1.072 1.00 97.31 93 THR A O 1
ATOM 743 N N . GLY A 1 94 ? -8.324 0.358 -0.210 1.00 97.31 94 GLY A N 1
ATOM 744 C CA . GLY A 1 94 ? -8.513 -0.016 1.189 1.00 97.31 94 GLY A CA 1
ATOM 745 C C . GLY A 1 94 ? -9.878 0.390 1.742 1.00 97.31 94 GLY A C 1
ATOM 746 O O . GLY A 1 94 ? -10.439 -0.346 2.555 1.00 97.31 94 GLY A O 1
ATOM 747 N N . ARG A 1 95 ? -10.441 1.500 1.253 1.00 97.50 95 ARG A N 1
ATOM 748 C CA . ARG A 1 95 ? -11.791 1.984 1.594 1.00 97.50 95 ARG A CA 1
ATOM 749 C C . ARG A 1 95 ? -12.907 1.145 0.982 1.00 97.50 95 ARG A C 1
ATOM 751 O O . ARG A 1 95 ? -13.987 1.072 1.559 1.00 97.50 95 ARG A O 1
ATOM 758 N N . CYS A 1 96 ? -12.672 0.500 -0.164 1.00 95.44 96 CYS A N 1
ATOM 759 C CA . CYS A 1 96 ? -13.689 -0.336 -0.801 1.00 95.44 96 CYS A CA 1
ATOM 760 C C . CYS A 1 96 ? -14.179 -1.428 0.162 1.00 95.44 96 CYS A C 1
ATOM 762 O O . CYS A 1 96 ? -13.401 -2.292 0.592 1.00 95.44 96 CYS A O 1
ATOM 764 N N . ILE A 1 97 ? -15.475 -1.419 0.472 1.00 93.69 97 ILE A N 1
ATOM 765 C CA . ILE A 1 97 ? -16.119 -2.485 1.238 1.00 93.69 97 ILE A CA 1
ATOM 766 C C . ILE A 1 97 ? -16.267 -3.692 0.316 1.00 93.69 97 ILE A C 1
ATOM 768 O O . ILE A 1 97 ? -16.691 -3.573 -0.832 1.00 93.69 97 ILE A O 1
ATOM 772 N N . ARG A 1 98 ? -15.870 -4.859 0.815 1.00 91.06 98 ARG A N 1
ATOM 773 C CA . ARG A 1 98 ? -15.915 -6.119 0.081 1.00 91.06 98 ARG A CA 1
ATOM 774 C C . ARG A 1 98 ? -16.592 -7.164 0.943 1.00 91.06 98 ARG A C 1
ATOM 776 O O . ARG A 1 98 ? -16.142 -7.386 2.061 1.00 91.06 98 ARG A O 1
ATOM 783 N N . GLU A 1 99 ? -17.608 -7.829 0.408 1.00 91.00 99 GLU A N 1
ATOM 784 C CA . GLU A 1 99 ? -18.346 -8.883 1.121 1.00 91.00 99 GLU A CA 1
ATOM 785 C C . GLU A 1 99 ? -17.429 -10.031 1.577 1.00 91.00 99 GLU A C 1
ATOM 787 O O . GLU A 1 99 ? -17.614 -10.595 2.651 1.00 91.00 99 GLU A O 1
ATOM 792 N N . ASP A 1 100 ? -16.384 -10.337 0.799 1.00 91.69 100 ASP A N 1
ATOM 793 C CA . ASP A 1 100 ? -15.432 -11.413 1.088 1.00 91.69 100 ASP A CA 1
ATOM 794 C C . ASP A 1 100 ? -14.325 -11.032 2.090 1.00 91.69 100 ASP A C 1
ATOM 796 O O . ASP A 1 100 ? -13.484 -11.870 2.432 1.00 91.69 100 ASP A O 1
ATOM 800 N N . LYS A 1 101 ? -14.272 -9.775 2.558 1.00 93.25 101 LYS A N 1
ATOM 801 C CA . LYS A 1 101 ? -13.225 -9.279 3.465 1.00 93.25 101 LYS A CA 1
ATOM 802 C C . LYS A 1 101 ? -13.820 -8.687 4.734 1.00 93.25 101 LYS A C 1
ATOM 804 O O . LYS A 1 101 ? -14.828 -7.998 4.724 1.00 93.25 101 LYS A O 1
ATOM 809 N N . ARG A 1 102 ? -13.133 -8.915 5.854 1.00 94.94 102 ARG A N 1
ATOM 810 C CA . ARG A 1 102 ? -13.616 -8.487 7.174 1.00 94.94 102 ARG A CA 1
ATOM 811 C C . ARG A 1 102 ? -13.322 -7.015 7.460 1.00 94.94 102 ARG A C 1
ATOM 813 O O . ARG A 1 102 ? -14.116 -6.377 8.140 1.00 94.94 102 ARG A O 1
ATOM 820 N N . GLY A 1 103 ? -12.166 -6.513 7.026 1.00 96.38 103 GLY A N 1
ATOM 821 C CA . GLY A 1 103 ? -11.717 -5.146 7.298 1.00 96.38 103 GLY A CA 1
ATOM 822 C C . GLY A 1 103 ? -11.652 -4.262 6.054 1.00 96.38 103 GLY A C 1
ATOM 823 O O . GLY A 1 103 ? -11.538 -4.747 4.924 1.00 96.38 103 GLY A O 1
ATOM 824 N N . PHE A 1 104 ? -11.733 -2.959 6.286 1.00 97.56 104 PHE A N 1
ATOM 825 C CA . PHE A 1 104 ? -11.631 -1.869 5.318 1.00 97.56 104 PHE A CA 1
ATOM 826 C C . PHE A 1 104 ? -11.232 -0.596 6.078 1.00 97.56 104 PHE A C 1
ATOM 828 O O . PHE A 1 104 ? -11.375 -0.544 7.298 1.00 97.56 104 PHE A O 1
ATOM 835 N N . ILE A 1 105 ? -10.725 0.408 5.367 1.00 97.94 105 ILE A N 1
ATOM 836 C CA . ILE A 1 105 ? -10.336 1.692 5.964 1.00 97.94 105 ILE A CA 1
ATOM 837 C C . ILE A 1 105 ? -11.599 2.516 6.234 1.00 97.94 105 ILE A C 1
ATOM 839 O O . ILE A 1 105 ? -12.370 2.780 5.310 1.00 97.94 105 ILE A O 1
ATOM 843 N N . THR A 1 106 ? -11.793 2.936 7.484 1.00 96.62 106 THR A N 1
ATOM 844 C CA . THR A 1 106 ? -12.922 3.777 7.923 1.00 96.62 106 THR A CA 1
ATOM 845 C C . THR A 1 106 ? -12.552 5.243 8.124 1.00 96.62 106 THR A C 1
ATOM 847 O O . THR A 1 106 ? -13.446 6.079 8.229 1.00 96.62 106 THR A O 1
ATOM 850 N N . ASP A 1 107 ? -11.259 5.565 8.188 1.00 95.50 107 ASP A N 1
ATOM 851 C CA . ASP A 1 107 ? -10.793 6.935 8.392 1.00 95.50 107 ASP A CA 1
ATOM 852 C C . ASP A 1 107 ? -11.257 7.840 7.242 1.00 95.50 107 ASP A C 1
ATOM 854 O O . ASP A 1 107 ? -11.021 7.548 6.069 1.00 95.50 107 ASP A O 1
ATOM 858 N N . ALA A 1 108 ? -11.931 8.944 7.561 1.00 92.69 108 ALA A N 1
ATOM 859 C CA . ALA A 1 108 ? -12.463 9.875 6.572 1.00 92.69 108 ALA A CA 1
ATOM 860 C C . ALA A 1 108 ? -11.369 10.694 5.862 1.00 92.69 108 ALA A C 1
ATOM 862 O O . ALA A 1 108 ? -11.591 11.164 4.747 1.00 92.69 108 ALA A O 1
ATOM 863 N N . GLN A 1 109 ? -10.196 10.862 6.477 1.00 95.12 109 GLN A N 1
ATOM 864 C CA . GLN A 1 109 ? -9.107 11.659 5.924 1.00 95.12 109 GLN A CA 1
ATOM 865 C C . GLN A 1 109 ? -8.335 10.868 4.857 1.00 95.12 109 GLN A C 1
ATOM 867 O O . GLN A 1 109 ? -7.929 9.727 5.111 1.00 95.12 109 GLN A O 1
ATOM 872 N N . PRO A 1 110 ? -8.081 11.447 3.668 1.00 95.06 110 PRO A N 1
ATOM 873 C CA . PRO A 1 110 ? -7.216 10.834 2.664 1.00 95.06 110 PRO A CA 1
ATOM 874 C C . PRO A 1 110 ? -5.830 10.522 3.232 1.00 95.06 110 PRO A C 1
ATOM 876 O O . PRO A 1 110 ? -5.296 11.285 4.040 1.00 95.06 110 PRO A O 1
ATOM 879 N N . ILE A 1 111 ? -5.208 9.426 2.789 1.00 96.00 111 ILE A N 1
ATOM 880 C CA . ILE A 1 111 ? -3.895 9.006 3.313 1.00 96.00 111 ILE A CA 1
ATOM 881 C C . ILE A 1 111 ? -2.823 10.100 3.203 1.00 96.00 111 ILE A C 1
ATOM 883 O O . ILE A 1 111 ? -2.024 10.267 4.117 1.00 96.00 111 ILE A O 1
ATOM 887 N N . LEU A 1 112 ? -2.817 10.893 2.127 1.00 93.94 112 LEU A N 1
ATOM 888 C CA . LEU A 1 112 ? -1.844 11.976 1.964 1.00 93.94 112 LEU A CA 1
ATOM 889 C C . LEU A 1 112 ? -2.014 13.056 3.042 1.00 93.94 112 LEU A C 1
ATOM 891 O O . LEU A 1 112 ? -1.022 13.522 3.603 1.00 93.94 112 LEU A O 1
ATOM 895 N N . THR A 1 113 ? -3.262 13.373 3.403 1.00 93.56 113 THR A N 1
ATOM 896 C CA . THR A 1 113 ? -3.598 14.286 4.502 1.00 93.56 113 THR A CA 1
ATOM 897 C C . THR A 1 113 ? -3.158 13.714 5.848 1.00 93.56 113 THR A C 1
ATOM 899 O O . THR A 1 113 ? -2.494 14.409 6.613 1.00 93.56 113 THR A O 1
ATOM 902 N N . ARG A 1 114 ? -3.442 12.430 6.115 1.00 94.38 114 ARG A N 1
ATOM 903 C CA . ARG A 1 114 ? -3.030 11.739 7.356 1.00 94.38 114 ARG A CA 1
ATOM 904 C C . ARG A 1 114 ? -1.513 11.717 7.537 1.00 94.38 114 ARG A C 1
ATOM 906 O O . ARG A 1 114 ? -1.004 11.854 8.647 1.00 94.38 114 ARG A O 1
ATOM 913 N N . LEU A 1 115 ? -0.781 11.578 6.434 1.00 92.00 115 LEU A N 1
ATOM 914 C CA . LEU A 1 115 ? 0.678 11.508 6.430 1.00 92.00 115 LEU A CA 1
ATOM 915 C C . LEU A 1 115 ? 1.375 12.869 6.324 1.00 92.00 115 LEU A C 1
ATOM 917 O O . LEU A 1 115 ? 2.604 12.904 6.412 1.00 92.00 115 LEU A O 1
ATOM 921 N N . ASN A 1 116 ? 0.626 13.963 6.155 1.00 88.81 116 ASN A N 1
ATOM 922 C CA . ASN A 1 116 ? 1.153 15.301 5.875 1.00 88.81 116 ASN A CA 1
ATOM 923 C C . ASN A 1 116 ? 2.108 15.324 4.660 1.00 88.81 116 ASN A C 1
ATOM 925 O O . ASN A 1 116 ? 3.165 15.957 4.684 1.00 88.81 116 ASN A O 1
ATOM 929 N N . ILE A 1 117 ? 1.758 14.583 3.603 1.00 79.56 117 ILE A N 1
ATOM 930 C CA . ILE A 1 117 ? 2.485 14.568 2.330 1.00 79.56 117 ILE A CA 1
ATOM 931 C C . ILE A 1 117 ? 1.729 15.487 1.371 1.00 79.56 117 ILE A C 1
ATOM 933 O O . ILE A 1 117 ? 0.581 15.211 1.028 1.00 79.56 117 ILE A O 1
ATOM 937 N N . GLN A 1 118 ? 2.364 16.583 0.952 1.00 62.84 118 GLN A N 1
ATOM 938 C CA . GLN A 1 118 ? 1.766 17.524 0.004 1.00 62.84 118 GLN A CA 1
ATOM 939 C C . GLN A 1 118 ? 1.523 16.834 -1.352 1.00 62.84 118 GLN A C 1
ATOM 941 O O . GLN A 1 118 ? 2.402 16.100 -1.818 1.00 62.84 118 GLN A O 1
ATOM 946 N N . PRO A 1 119 ? 0.360 17.051 -1.993 1.00 52.28 119 PRO A N 1
ATOM 947 C CA . PRO A 1 119 ? 0.057 16.474 -3.298 1.00 52.28 119 PRO A CA 1
ATOM 948 C C . PRO A 1 119 ? 0.939 17.038 -4.419 1.00 52.28 119 PRO A C 1
ATOM 950 O O . PRO A 1 119 ? 1.126 16.342 -5.412 1.00 52.28 119 PRO A O 1
ATOM 953 N N . ASP A 1 120 ? 1.544 18.216 -4.256 1.00 46.69 120 ASP A N 1
ATOM 954 C CA . ASP A 1 120 ? 2.299 18.877 -5.322 1.00 46.69 120 ASP A CA 1
ATOM 955 C C . ASP A 1 120 ? 3.772 19.088 -4.942 1.00 46.69 120 ASP A C 1
ATOM 957 O O . ASP A 1 120 ? 4.099 19.843 -4.025 1.00 46.69 120 ASP A O 1
ATOM 961 N N . ASN A 1 121 ? 4.647 18.403 -5.682 1.00 35.06 121 ASN A N 1
ATOM 962 C CA . ASN A 1 121 ? 6.032 18.779 -5.973 1.00 35.06 121 ASN A CA 1
ATOM 963 C C . ASN A 1 121 ? 6.280 18.500 -7.455 1.00 35.06 121 ASN A C 1
ATOM 965 O O . ASN A 1 121 ? 5.955 17.367 -7.881 1.00 35.06 121 ASN A O 1
#

Sequence (121 aa):
TGRFWEGRFKSQALLDEAALAACLAYVDLNPVRAKMAETPEESDHTSIKKRIETAKAGKQPKSLMRFAGNPRKHMPKGLPFEFKYYLELVDLTGRCIREDKRGFITDAQPILTRLNIQPDN

pLDDT: mean 91.33, std 10.38, range [35.06, 98.06]

InterPro domains:
  IPR036515 Transposase IS200-like superfamily [G3DSA:3.30.70.1290] (1-66)

Organism: NCBI:txid1365250

Secondary structure (DSSP, 8-state):
--TTTTTT-------SHHHHHHHHHHHHHHHHHHTS-SSGGG-TT-HHHHHHHHHHTT---TTSPPB--S--TTPPSSBSS-HHHHHHHHHHHHHS--TT-S-----SS-HHHHHT--S--

Radius of gyration: 15.83 Å; chains: 1; bounding box: 36×53×34 Å